Protein AF-A0AA38FUS5-F1 (afdb_monomer_lite)

Foldseek 3Di:
DPDDDDDDDDDDDDDPDDDPVVCVLLDADPPDDLVSLQVSCVVVVHHSVNSVVVD

Structure (mmCIF, N/CA/C/O backbone):
data_AF-A0AA38FUS5-F1
#
_entry.id   AF-A0AA38FUS5-F1
#
loop_
_atom_site.group_PDB
_atom_site.id
_atom_site.type_symbol
_atom_site.label_atom_id
_atom_site.label_alt_id
_atom_site.label_comp_id
_atom_site.label_asym_id
_atom_site.label_entity_id
_atom_site.label_seq_id
_atom_site.pdbx_PDB_ins_code
_atom_site.Cartn_x
_atom_site.Cartn_y
_atom_site.Cartn_z
_atom_site.occupancy
_atom_site.B_iso_or_equiv
_atom_site.auth_seq_id
_atom_site.auth_comp_id
_atom_site.auth_asym_id
_atom_site.auth_atom_id
_atom_site.pdbx_PDB_model_num
ATOM 1 N N . LEU A 1 1 ? 3.708 -19.376 12.794 1.00 53.53 1 LEU A N 1
ATOM 2 C CA . LEU A 1 1 ? 3.652 -18.989 11.366 1.00 53.53 1 LEU A CA 1
ATOM 3 C C . LEU A 1 1 ? 2.759 -19.996 10.648 1.00 53.53 1 LEU A C 1
ATOM 5 O O . LEU A 1 1 ? 3.235 -21.041 10.240 1.00 53.53 1 LEU A O 1
ATOM 9 N N . GLY A 1 2 ? 1.454 -19.727 10.625 1.00 86.75 2 GLY A N 1
ATOM 10 C CA . GLY A 1 2 ? 0.414 -20.590 10.041 1.00 86.75 2 GLY A CA 1
ATOM 11 C C . GLY A 1 2 ? -0.665 -19.744 9.366 1.00 86.75 2 GLY A C 1
ATOM 12 O O . GLY A 1 2 ? -1.848 -20.033 9.480 1.00 86.75 2 GLY A O 1
ATOM 13 N N . GLY A 1 3 ? -0.238 -18.621 8.784 1.00 85.38 3 GLY A N 1
ATOM 14 C CA . GLY A 1 3 ? -1.115 -17.681 8.102 1.00 85.38 3 GLY A CA 1
ATOM 15 C C . GLY A 1 3 ? -1.507 -18.166 6.705 1.00 85.38 3 GLY A C 1
ATOM 16 O O . GLY A 1 3 ? -1.000 -19.189 6.236 1.00 85.38 3 GLY A O 1
ATOM 17 N N . PRO A 1 4 ? -2.403 -17.429 6.037 1.00 89.44 4 PRO A N 1
ATOM 18 C CA . PRO A 1 4 ? -2.829 -17.748 4.683 1.00 89.44 4 PRO A CA 1
ATOM 19 C C . PRO A 1 4 ? -1.647 -17.726 3.704 1.00 89.44 4 PRO A C 1
ATOM 21 O O . PRO A 1 4 ? -0.686 -16.978 3.880 1.00 89.44 4 PRO A O 1
ATOM 24 N N . SER A 1 5 ? -1.735 -18.553 2.663 1.00 90.69 5 SER A N 1
ATOM 25 C CA . SER A 1 5 ? -0.811 -18.549 1.528 1.00 90.69 5 SER A CA 1
ATOM 26 C C . SER A 1 5 ? -1.497 -17.920 0.320 1.00 90.69 5 SER A C 1
ATOM 28 O O . SER A 1 5 ? -2.710 -18.055 0.156 1.00 90.69 5 SER A O 1
ATOM 30 N N . TRP A 1 6 ? -0.729 -17.228 -0.515 1.00 90.62 6 TRP A N 1
ATOM 31 C CA . TRP A 1 6 ? -1.209 -16.653 -1.764 1.00 90.62 6 TRP A CA 1
ATOM 32 C C . TRP A 1 6 ? -0.129 -16.735 -2.838 1.00 90.62 6 TRP A C 1
ATOM 34 O O . TRP A 1 6 ? 1.071 -16.670 -2.553 1.00 90.62 6 TRP A O 1
ATOM 44 N N . ASP A 1 7 ? -0.571 -16.837 -4.088 1.00 95.12 7 ASP A N 1
ATOM 45 C CA . ASP A 1 7 ? 0.322 -16.825 -5.237 1.00 95.12 7 ASP A CA 1
ATOM 46 C C . ASP A 1 7 ? 0.887 -15.419 -5.460 1.00 95.12 7 ASP A C 1
ATOM 48 O O . ASP A 1 7 ? 0.162 -14.433 -5.616 1.00 95.12 7 ASP A O 1
ATOM 52 N N . VAL A 1 8 ? 2.215 -15.316 -5.490 1.00 92.00 8 VAL A N 1
ATOM 53 C CA . VAL A 1 8 ? 2.907 -14.044 -5.709 1.00 92.00 8 VAL A CA 1
ATOM 54 C C . VAL A 1 8 ? 3.225 -13.883 -7.190 1.00 92.00 8 VAL A C 1
ATOM 56 O O . VAL A 1 8 ? 4.069 -14.594 -7.740 1.00 92.00 8 VAL A O 1
ATOM 59 N N . LEU A 1 9 ? 2.592 -12.896 -7.827 1.00 92.06 9 LEU A N 1
ATOM 60 C CA . LEU A 1 9 ? 2.910 -12.510 -9.201 1.00 92.06 9 LEU A CA 1
ATOM 61 C C . LEU A 1 9 ? 4.352 -11.985 -9.299 1.00 92.06 9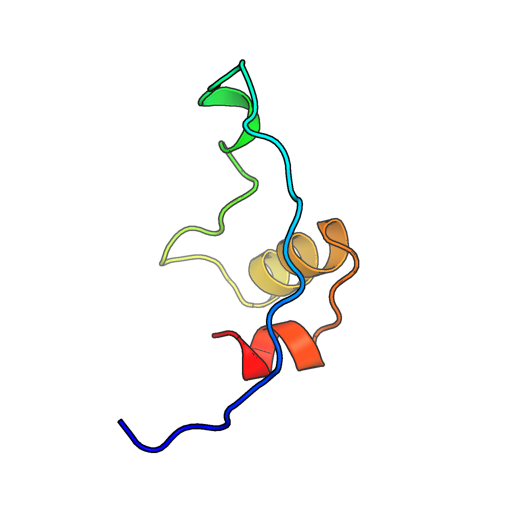 LEU A C 1
ATOM 63 O O . LEU A 1 9 ? 4.764 -11.101 -8.536 1.00 92.06 9 LEU A O 1
ATOM 67 N N . LYS A 1 10 ? 5.104 -12.532 -10.260 1.00 91.50 10 LYS A N 1
ATOM 68 C CA . LYS A 1 10 ? 6.526 -12.246 -10.521 1.00 91.50 10 LYS A CA 1
ATOM 69 C C . LYS A 1 10 ? 6.683 -11.358 -11.763 1.00 91.50 10 LYS A C 1
ATOM 71 O O . LYS A 1 10 ? 5.740 -11.196 -12.528 1.00 91.50 10 LYS A O 1
ATOM 76 N N . GLY A 1 11 ? 7.880 -10.802 -11.968 1.00 93.69 11 GLY A N 1
ATOM 77 C CA . GLY A 1 11 ? 8.209 -10.002 -13.160 1.00 93.69 11 GLY A CA 1
ATOM 78 C C . GLY A 1 11 ? 8.206 -8.483 -12.958 1.00 93.69 11 GLY A C 1
ATOM 79 O O . GLY A 1 11 ? 8.287 -7.744 -13.934 1.00 93.69 11 GLY A O 1
ATOM 80 N N . ARG A 1 12 ? 8.133 -7.997 -11.710 1.00 93.94 12 ARG A N 1
ATOM 81 C CA . ARG A 1 12 ? 8.415 -6.583 -11.417 1.00 93.94 12 ARG A CA 1
ATOM 82 C C . ARG A 1 12 ? 9.894 -6.297 -11.692 1.00 93.94 12 ARG A C 1
ATOM 84 O O . ARG A 1 12 ? 10.742 -7.098 -11.313 1.00 93.94 12 ARG A O 1
ATOM 91 N N . LEU A 1 13 ? 10.167 -5.173 -12.349 1.00 92.81 13 LEU A N 1
ATOM 92 C CA . LEU A 1 13 ? 11.519 -4.689 -12.626 1.00 92.81 13 LEU A CA 1
ATOM 93 C C . LEU A 1 13 ? 12.014 -3.802 -11.482 1.00 92.81 13 LEU A C 1
ATOM 95 O O . LEU A 1 13 ? 11.215 -3.129 -10.824 1.00 92.81 13 LEU A O 1
ATOM 99 N N . ASP A 1 14 ? 13.328 -3.764 -11.294 1.00 91.69 14 ASP A N 1
ATOM 100 C CA . ASP A 1 14 ? 13.951 -2.928 -10.274 1.00 91.69 14 ASP A CA 1
ATOM 101 C C . ASP A 1 14 ? 13.928 -1.447 -10.672 1.00 91.69 14 ASP A C 1
ATOM 103 O O . ASP A 1 14 ? 14.205 -1.067 -11.812 1.00 91.69 14 ASP A O 1
ATOM 107 N N . GLY A 1 15 ? 13.588 -0.585 -9.712 1.00 90.19 15 GLY A N 1
ATOM 108 C CA . GLY A 1 15 ? 13.631 0.861 -9.901 1.00 90.19 15 GLY A CA 1
ATOM 109 C C . GLY A 1 15 ? 15.055 1.405 -9.773 1.00 90.19 15 GLY A C 1
ATOM 110 O O . GLY A 1 15 ? 15.749 1.108 -8.808 1.00 90.19 15 GLY A O 1
ATOM 111 N N . PHE A 1 16 ? 15.470 2.279 -10.692 1.00 93.00 16 PHE A N 1
ATOM 112 C CA . PHE A 1 16 ? 16.799 2.917 -10.660 1.00 93.00 16 PHE A CA 1
ATOM 113 C C . PHE A 1 16 ? 16.898 4.142 -9.735 1.00 93.00 16 PHE A C 1
ATOM 115 O O . PHE A 1 16 ? 17.968 4.729 -9.593 1.00 93.00 16 PHE A O 1
ATOM 122 N N . VAL A 1 17 ? 15.786 4.573 -9.131 1.00 89.62 17 VAL A N 1
ATOM 123 C CA . VAL A 1 17 ? 15.713 5.801 -8.329 1.00 89.62 17 VAL A CA 1
ATOM 124 C C . VAL A 1 17 ? 15.208 5.480 -6.929 1.00 89.62 17 VAL A C 1
ATOM 126 O O . VAL A 1 17 ? 14.051 5.103 -6.756 1.00 89.62 17 VAL A O 1
ATOM 129 N N . SER A 1 18 ? 16.054 5.726 -5.929 1.00 86.25 18 SER A N 1
ATOM 130 C CA . SER A 1 18 ? 15.669 5.770 -4.517 1.00 86.25 18 SER A CA 1
ATOM 131 C C . SER A 1 18 ? 15.644 7.223 -4.048 1.00 86.25 18 SER A C 1
ATOM 133 O O . SER A 1 18 ? 16.602 7.965 -4.253 1.00 86.25 18 SER A O 1
ATOM 135 N N . SER A 1 19 ? 14.528 7.668 -3.469 1.00 86.06 19 SER A N 1
ATOM 136 C CA . SER A 1 19 ? 14.343 9.066 -3.074 1.00 86.06 19 SER A CA 1
ATOM 137 C C . SER A 1 19 ? 13.506 9.167 -1.804 1.00 86.06 19 SER A C 1
ATOM 139 O O . SER A 1 19 ? 12.324 8.825 -1.802 1.00 86.06 19 SER A O 1
ATOM 141 N N . ALA A 1 20 ? 14.115 9.677 -0.729 1.00 81.88 20 ALA A N 1
ATOM 142 C CA . ALA A 1 20 ? 13.469 9.818 0.577 1.00 81.88 20 ALA A CA 1
ATOM 143 C C . ALA A 1 20 ? 12.238 10.741 0.534 1.00 81.88 20 ALA A C 1
ATOM 145 O O . ALA A 1 20 ? 11.226 10.457 1.173 1.00 81.88 20 ALA A O 1
ATOM 146 N N . SER A 1 21 ? 12.273 11.801 -0.282 1.00 84.75 21 SER A N 1
ATOM 147 C CA . SER A 1 21 ? 11.142 12.724 -0.439 1.00 84.75 21 SER A CA 1
ATOM 148 C C . SER A 1 21 ? 9.899 12.058 -1.029 1.00 84.75 21 SER A C 1
ATOM 150 O O . SER A 1 21 ? 8.791 12.517 -0.774 1.00 84.75 21 SER A O 1
ATOM 152 N N . ARG A 1 22 ? 10.049 10.951 -1.772 1.00 79.50 22 ARG A N 1
ATOM 153 C CA . ARG A 1 22 ? 8.908 10.190 -2.302 1.00 79.50 22 ARG A CA 1
ATOM 154 C C . ARG A 1 22 ? 8.189 9.368 -1.234 1.00 79.50 22 ARG A C 1
ATOM 156 O O . ARG A 1 22 ? 7.020 9.053 -1.438 1.00 79.50 22 ARG A O 1
ATOM 163 N N . GLY A 1 23 ? 8.876 9.008 -0.148 1.00 76.06 23 GLY A N 1
ATOM 164 C CA . GLY A 1 23 ? 8.313 8.249 0.973 1.00 76.06 23 GLY A CA 1
ATOM 165 C C . GLY A 1 23 ? 7.839 9.127 2.130 1.00 76.06 23 GLY A C 1
ATOM 166 O O . GLY A 1 23 ? 6.947 8.727 2.878 1.00 76.06 23 GLY A O 1
ATOM 167 N N . ASN A 1 24 ? 8.399 10.332 2.261 1.00 76.06 24 ASN A N 1
ATOM 168 C CA . ASN A 1 24 ? 8.083 11.230 3.364 1.00 76.06 24 ASN A CA 1
ATOM 169 C C . ASN A 1 24 ? 6.596 11.632 3.324 1.00 76.06 24 ASN A C 1
ATOM 171 O O . ASN A 1 24 ? 6.132 12.216 2.346 1.00 76.06 24 ASN A O 1
ATOM 175 N N . GLY A 1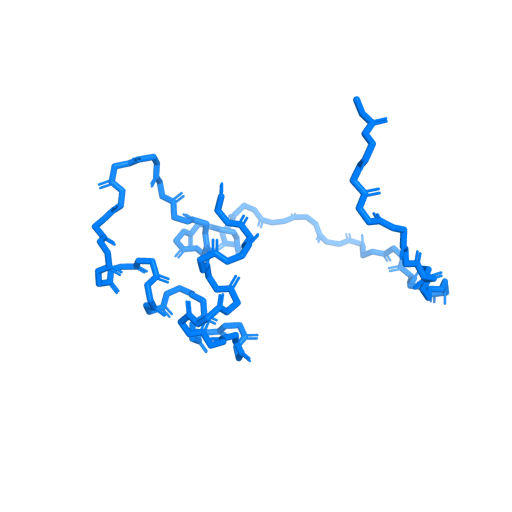 25 ? 5.840 11.268 4.363 1.00 71.44 25 GLY A N 1
ATOM 176 C CA . GLY A 1 25 ? 4.392 11.505 4.452 1.00 71.44 25 GLY A CA 1
ATOM 177 C C . GLY A 1 25 ? 3.495 10.471 3.756 1.00 71.44 25 GLY A C 1
ATOM 178 O O . GLY A 1 25 ? 2.280 10.573 3.876 1.00 71.44 25 GLY A O 1
ATOM 179 N N . LYS A 1 26 ? 4.055 9.466 3.064 1.00 78.44 26 LYS A N 1
ATOM 180 C CA . LYS A 1 26 ? 3.283 8.334 2.503 1.00 78.44 26 LYS A CA 1
ATOM 181 C C . LY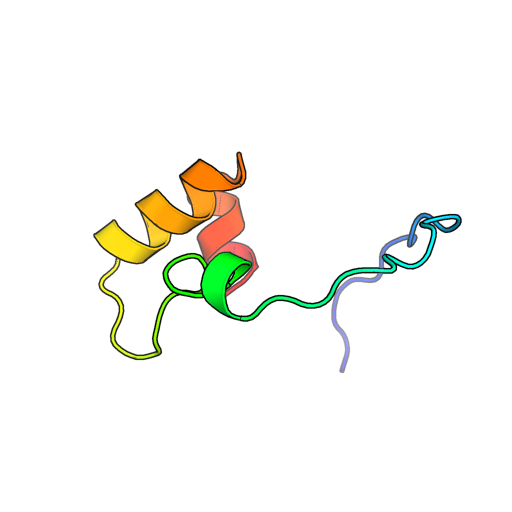S A 1 26 ? 3.236 7.114 3.414 1.00 78.44 26 LYS A C 1
ATOM 183 O O . LYS A 1 26 ? 2.414 6.230 3.205 1.00 78.44 26 LYS A O 1
ATOM 188 N N . VAL A 1 27 ? 4.139 7.053 4.386 1.00 81.50 27 VAL A N 1
ATOM 189 C CA . VAL A 1 27 ? 4.157 6.009 5.407 1.00 81.50 27 VAL A CA 1
ATOM 190 C C . VAL A 1 27 ? 3.631 6.631 6.698 1.00 81.50 27 VAL A C 1
ATOM 192 O O . VAL A 1 27 ? 4.205 7.624 7.157 1.00 81.50 27 VAL A O 1
ATOM 195 N N . PRO A 1 28 ? 2.539 6.103 7.272 1.00 79.75 28 PRO A N 1
ATOM 196 C CA . PRO A 1 28 ? 2.009 6.632 8.514 1.00 79.75 28 PRO A CA 1
ATOM 197 C C . PRO A 1 28 ? 2.997 6.349 9.651 1.00 79.75 28 PRO A C 1
ATOM 199 O O . PRO A 1 28 ? 3.539 5.251 9.765 1.00 79.75 28 PRO A O 1
ATOM 202 N N . GLY A 1 29 ? 3.259 7.356 10.486 1.00 80.56 29 GLY A N 1
ATOM 203 C CA . GLY A 1 29 ? 4.065 7.169 11.694 1.00 80.56 29 GLY A CA 1
ATOM 204 C C . GLY A 1 29 ? 3.342 6.289 12.717 1.00 80.56 29 GLY A C 1
ATOM 205 O O . GLY A 1 29 ? 2.120 6.169 12.684 1.00 80.56 29 GLY A O 1
ATOM 206 N N . SER A 1 30 ? 4.077 5.736 13.686 1.00 78.44 30 SER A N 1
ATOM 207 C CA . SER A 1 30 ? 3.507 4.891 14.754 1.00 78.44 30 SER A CA 1
ATOM 208 C C . SER A 1 30 ? 2.427 5.585 15.596 1.00 78.44 30 SER A C 1
ATOM 210 O O . SER A 1 30 ? 1.625 4.918 16.236 1.00 78.44 30 SER A O 1
ATOM 212 N N . ASN A 1 31 ? 2.405 6.923 15.585 1.00 83.44 31 ASN A N 1
ATOM 213 C CA . ASN A 1 31 ? 1.450 7.758 16.317 1.00 83.44 31 ASN A CA 1
ATOM 214 C C . ASN A 1 31 ? 0.316 8.293 15.418 1.00 83.44 31 ASN A C 1
ATOM 216 O O . ASN A 1 31 ? -0.364 9.249 15.793 1.00 83.44 31 ASN A O 1
ATOM 220 N N . ALA A 1 32 ? 0.150 7.753 14.206 1.00 82.81 32 ALA A N 1
ATOM 221 C CA . ALA A 1 32 ? -0.897 8.181 13.286 1.00 82.81 32 ALA A CA 1
ATOM 222 C C . ALA A 1 32 ? -2.291 7.840 13.835 1.00 82.81 32 ALA A C 1
ATOM 224 O O . ALA A 1 32 ? -2.551 6.743 14.322 1.00 82.81 32 ALA A O 1
ATOM 225 N N . THR A 1 33 ? -3.208 8.796 13.733 1.00 86.56 33 THR A N 1
ATOM 226 C CA . THR A 1 33 ? -4.614 8.615 14.112 1.00 86.56 33 THR A CA 1
ATOM 227 C C . THR A 1 33 ? -5.362 7.777 13.072 1.00 86.56 33 THR A C 1
ATOM 229 O O . THR A 1 33 ? -4.972 7.723 11.905 1.00 86.56 33 THR A O 1
ATOM 232 N N . ALA A 1 34 ? -6.499 7.189 13.457 1.00 84.81 34 ALA A N 1
ATOM 233 C CA . ALA A 1 34 ? -7.336 6.402 12.545 1.00 84.81 34 ALA A CA 1
ATOM 234 C C . ALA A 1 34 ? -7.714 7.167 11.259 1.00 84.81 34 ALA A C 1
ATOM 236 O O . ALA A 1 34 ? -7.668 6.605 10.171 1.00 84.81 34 ALA A O 1
ATOM 237 N N . SER A 1 35 ? -8.009 8.469 11.356 1.00 87.00 35 SER A N 1
ATOM 238 C CA . SER A 1 35 ? -8.310 9.304 10.181 1.00 87.00 35 SER A CA 1
ATOM 239 C C . SER A 1 35 ? -7.107 9.450 9.239 1.00 87.00 35 SER A C 1
ATOM 241 O O . SER A 1 35 ? -7.261 9.391 8.020 1.00 87.00 35 SER A O 1
ATOM 243 N N . GLN A 1 36 ? -5.894 9.579 9.788 1.00 86.69 36 GLN A N 1
ATOM 244 C CA . GLN A 1 36 ? -4.661 9.663 8.998 1.00 86.69 36 GLN A CA 1
ATOM 245 C C . GLN A 1 36 ? -4.331 8.330 8.316 1.00 86.69 36 GLN A C 1
ATOM 247 O O . GLN A 1 36 ? -3.909 8.326 7.160 1.00 86.69 36 GLN A O 1
ATOM 252 N N . LEU A 1 37 ? -4.567 7.201 8.992 1.00 85.50 37 LEU A N 1
ATOM 253 C CA . LEU A 1 37 ? -4.420 5.871 8.397 1.00 85.50 37 LEU A CA 1
ATOM 254 C C . LEU A 1 37 ? -5.399 5.676 7.233 1.00 85.50 37 LEU A C 1
ATOM 256 O O . LEU A 1 37 ? -4.967 5.338 6.133 1.00 85.50 37 LEU A O 1
ATOM 260 N N . ILE A 1 38 ? -6.680 6.002 7.429 1.00 87.25 38 ILE A N 1
ATOM 261 C CA . ILE A 1 38 ? -7.706 5.912 6.378 1.00 87.25 38 ILE A CA 1
ATOM 262 C C . ILE A 1 38 ? -7.311 6.744 5.151 1.00 87.25 38 ILE A C 1
ATOM 264 O O . ILE A 1 38 ? -7.363 6.244 4.031 1.00 87.25 38 ILE A O 1
ATOM 268 N N . GLN A 1 39 ? -6.867 7.991 5.345 1.00 87.75 39 GLN A N 1
ATOM 269 C CA . GLN A 1 39 ? -6.433 8.858 4.242 1.00 87.75 39 GLN A CA 1
ATOM 270 C C . GLN A 1 39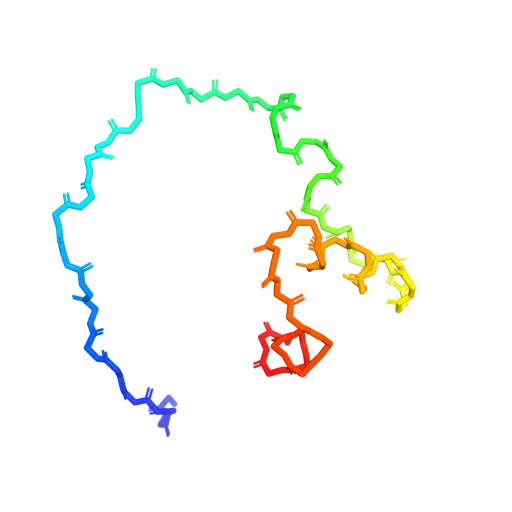 ? -5.213 8.298 3.499 1.00 87.75 39 GLN A C 1
ATOM 272 O O . GLN A 1 39 ? -5.143 8.376 2.273 1.00 87.75 39 GLN A O 1
ATOM 277 N N . THR A 1 40 ? -4.266 7.707 4.227 1.00 87.38 40 THR A N 1
ATOM 278 C CA . THR A 1 40 ? -3.035 7.161 3.641 1.00 87.38 40 THR A CA 1
ATOM 279 C C . THR A 1 40 ? -3.318 5.922 2.791 1.00 87.38 40 THR A C 1
ATOM 281 O O . THR A 1 40 ? -2.806 5.807 1.679 1.00 87.38 40 THR A O 1
ATOM 284 N N . PHE A 1 41 ? -4.177 5.020 3.272 1.00 87.94 41 PHE A N 1
ATOM 285 C CA . PHE A 1 41 ? -4.598 3.836 2.519 1.00 87.94 41 PHE A CA 1
ATOM 286 C C . PHE A 1 41 ? -5.480 4.211 1.321 1.00 87.94 41 PHE A C 1
ATOM 288 O O . PHE A 1 41 ? -5.257 3.706 0.219 1.00 87.94 41 PHE A O 1
ATOM 295 N N . ALA A 1 42 ? -6.388 5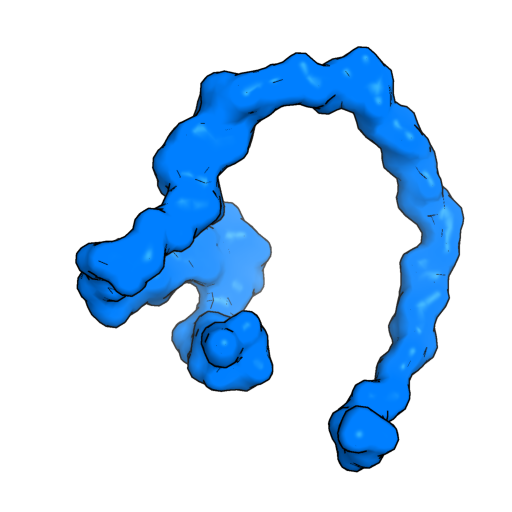.178 1.483 1.00 89.00 42 ALA A N 1
ATOM 296 C CA . ALA A 1 42 ? -7.192 5.699 0.379 1.00 89.00 42 ALA A CA 1
ATOM 297 C C . ALA A 1 42 ? -6.325 6.294 -0.749 1.00 89.00 42 ALA A C 1
ATOM 299 O O . ALA A 1 42 ? -6.635 6.103 -1.923 1.00 89.00 42 ALA A O 1
ATOM 300 N N . ALA A 1 43 ? -5.196 6.938 -0.425 1.00 88.56 43 ALA A N 1
ATOM 301 C CA . ALA A 1 43 ? -4.247 7.448 -1.422 1.00 88.56 43 ALA A CA 1
ATOM 302 C C . ALA A 1 43 ? -3.555 6.342 -2.250 1.00 88.56 43 ALA A C 1
ATOM 304 O O . ALA A 1 43 ? -3.032 6.616 -3.330 1.00 88.56 43 ALA A O 1
ATOM 305 N N . LEU A 1 44 ? -3.559 5.097 -1.763 1.00 88.56 44 LEU A N 1
ATOM 306 C CA . LEU A 1 44 ? -3.075 3.909 -2.474 1.00 88.56 44 LEU A CA 1
ATOM 307 C C . LEU A 1 44 ? -4.207 3.131 -3.163 1.00 88.56 44 LEU A C 1
ATOM 309 O O . LEU A 1 44 ? -3.966 2.044 -3.682 1.00 88.56 44 LEU A O 1
ATOM 313 N N . ASN A 1 45 ? -5.422 3.691 -3.197 1.00 90.06 45 ASN A N 1
ATOM 314 C CA . ASN A 1 45 ? -6.651 3.029 -3.643 1.00 90.06 45 ASN A CA 1
ATOM 315 C C . ASN A 1 45 ? -7.001 1.773 -2.823 1.00 90.06 45 ASN A C 1
ATOM 317 O O . ASN A 1 45 ? -7.593 0.835 -3.354 1.00 90.06 45 ASN A O 1
ATOM 321 N N . LEU A 1 46 ? -6.637 1.751 -1.537 1.00 90.62 46 LEU A N 1
ATOM 322 C CA . LEU A 1 46 ? -7.000 0.695 -0.593 1.00 90.62 46 LEU A CA 1
ATOM 323 C C . LEU A 1 46 ? -8.188 1.139 0.267 1.00 90.62 46 LEU A C 1
ATOM 325 O O . LEU A 1 46 ? -8.297 2.307 0.651 1.00 90.62 46 LEU A O 1
ATOM 329 N N . SER A 1 47 ? -9.086 0.207 0.574 1.00 90.00 47 SER A N 1
ATOM 330 C CA . SER A 1 47 ? -10.263 0.468 1.402 1.00 90.00 47 SER A CA 1
ATOM 331 C C . SER A 1 47 ? -9.934 0.472 2.901 1.00 90.00 47 SER A C 1
ATOM 333 O O . SER A 1 47 ? -8.868 0.036 3.337 1.00 90.00 47 SER A O 1
ATOM 335 N N . VAL A 1 48 ? -10.888 0.919 3.725 1.00 86.38 48 VAL A N 1
ATOM 336 C CA . VAL A 1 48 ? -10.780 0.816 5.194 1.00 86.38 48 VAL A CA 1
ATOM 337 C C . VAL A 1 48 ? -10.708 -0.647 5.646 1.00 86.38 48 VAL A C 1
ATOM 339 O O . VAL A 1 48 ? -10.039 -0.950 6.627 1.00 86.38 48 VAL A O 1
ATOM 342 N N . PHE A 1 49 ? -11.358 -1.565 4.926 1.00 88.75 49 PHE A N 1
ATOM 343 C CA . PHE A 1 49 ? -11.250 -2.994 5.213 1.00 88.75 49 PHE A CA 1
ATOM 344 C C . PHE A 1 49 ? -9.821 -3.497 4.977 1.00 88.75 49 PHE A C 1
ATOM 346 O O . PHE A 1 49 ? -9.254 -4.152 5.849 1.00 88.75 49 PHE A O 1
ATOM 353 N N . ASP A 1 50 ? -9.207 -3.111 3.854 1.00 85.19 50 ASP A N 1
ATOM 354 C CA . ASP A 1 50 ? -7.817 -3.468 3.545 1.00 85.19 50 ASP A CA 1
ATOM 355 C C . ASP A 1 50 ? -6.847 -2.906 4.591 1.00 85.19 50 ASP A C 1
ATOM 357 O O . ASP A 1 50 ? -5.899 -3.581 4.979 1.00 85.19 50 ASP A O 1
ATOM 361 N N . MET A 1 51 ? -7.113 -1.701 5.105 1.00 87.19 51 MET A N 1
ATOM 362 C CA . MET A 1 51 ? -6.343 -1.116 6.206 1.00 87.19 51 MET A CA 1
ATOM 363 C C . MET A 1 51 ? -6.378 -1.992 7.465 1.00 87.19 51 MET A C 1
ATOM 365 O O . MET A 1 51 ? -5.336 -2.208 8.072 1.00 87.19 51 MET A O 1
ATOM 369 N N . VAL A 1 52 ? -7.550 -2.503 7.852 1.00 85.62 52 VAL A N 1
ATOM 370 C CA . VAL A 1 52 ? -7.713 -3.326 9.065 1.00 85.62 52 VAL A CA 1
ATOM 371 C C . VAL A 1 52 ? -7.079 -4.709 8.911 1.00 85.62 52 VAL A C 1
ATOM 373 O O . VAL A 1 52 ? -6.546 -5.249 9.873 1.00 85.62 52 VAL A O 1
ATOM 376 N N . VAL A 1 53 ? -7.129 -5.301 7.717 1.00 85.56 53 VAL A N 1
ATOM 377 C CA . VAL A 1 53 ? -6.532 -6.626 7.473 1.00 85.56 53 VAL A CA 1
ATOM 378 C C . VAL A 1 53 ? -4.999 -6.561 7.387 1.00 85.56 53 VAL A C 1
ATOM 380 O O . VAL A 1 53 ? -4.334 -7.558 7.662 1.00 85.56 53 VAL A O 1
ATOM 383 N N . LEU A 1 54 ? -4.433 -5.409 7.007 1.00 80.31 54 LEU A N 1
ATOM 384 C CA . LEU A 1 54 ? -2.992 -5.215 6.800 1.00 80.31 54 LEU A CA 1
ATOM 385 C C . LEU A 1 54 ? -2.255 -4.540 7.976 1.00 80.31 54 LEU A C 1
ATOM 387 O O . LEU A 1 54 ? -1.036 -4.378 7.884 1.00 80.31 54 LEU A O 1
ATOM 391 N N . SER A 1 55 ? -2.962 -4.124 9.036 1.00 71.19 55 SER A N 1
ATOM 392 C CA . SER A 1 55 ? -2.392 -3.543 10.269 1.00 71.19 55 SER A CA 1
ATOM 393 C C . SER A 1 55 ? -1.947 -4.605 11.266 1.00 71.19 55 SER A C 1
ATOM 395 O O . SER A 1 55 ? -0.833 -4.463 11.814 1.00 71.19 55 SER A O 1
#

InterPro domains:
  IPR000823 Plant peroxidase [PTHR31517] (2-55)
  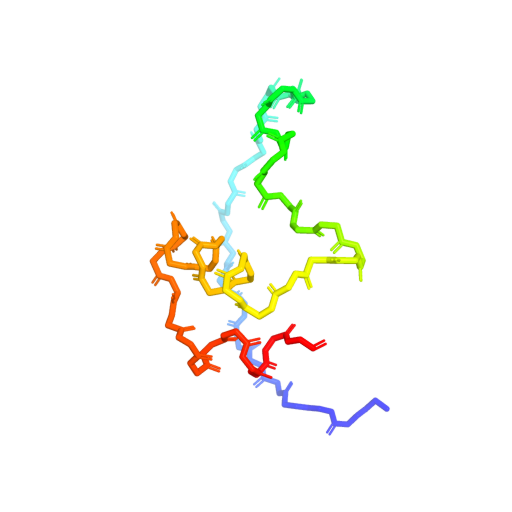IPR002016 Haem peroxidase [PF00141] (2-55)
  IPR002016 Haem peroxidase [PS50873] (1-55)
  IPR010255 Haem peroxidase superfamily [SSF48113] (1-55)

Sequence (55 aa):
LGGPSWDVLKGRLDGFVSSASRGNGKVPGSNATASQLIQTFAALNLSVFDMVVLS

Organism: Taxus chinensis (NCBI:txid29808)

Secondary structure (DSSP, 8-state):
-----------PPPPS---HHHHTTTS--TT--HHHHHHHHHTTT--HHHHHHH-

Radius of gyration: 14.47 Å; chains: 1; bounding box: 28×33×30 Å

pLDDT: mean 85.58, std 6.89, range [53.53, 95.12]